Protein AF-A0A9W5YKH6-F1 (afdb_monomer)

Mean predicted aligned error: 12.97 Å

Secondary structure (DSSP, 8-state):
-PPPSSEEEEE-S-STTTT--EEEEEPPPPPPTT------S--PPPHHHHHHHTTTT----S---B-----TT-EEEEEE--SB-TT--HHHHHHHEEEEEEEEE-S--BSS-----THHHHTT--EEEE-PPPPHHHHHHHT--

Organism: NCBI:txid319629

pLDDT: mean 75.76, std 13.3, range [38.41, 93.38]

InterPro domains:
  IPR011032 GroES-like superfamily [SSF50129] (16-66)

Solvent-accessible surface area (backbone atoms only — not comparable to full-atom values): 9116 Å² total; per-residue (Å²): 131,82,87,71,85,53,47,74,33,26,24,32,85,41,44,95,44,44,86,56,51,41,80,46,73,45,73,68,78,85,84,55,101,84,64,79,92,74,87,80,88,76,83,72,80,50,75,65,52,55,39,52,42,58,37,74,76,45,95,62,81,61,79,59,55,74,33,78,76,90,50,72,49,69,31,64,66,47,64,37,65,58,62,59,40,82,88,60,61,60,62,66,60,52,48,27,26,19,75,60,8,36,39,33,36,63,52,78,39,55,81,96,54,81,90,81,59,79,71,65,35,68,82,33,55,44,45,80,50,68,62,75,83,78,50,75,66,57,53,53,58,71,72,66,120

Foldseek 3Di:
DPDDQKDWAWFAPALVRLLDIDIDIDGDDPDDPPDDDDDDPDDADAVVLVCVSNCVVHPDPRPPRRRDNQDF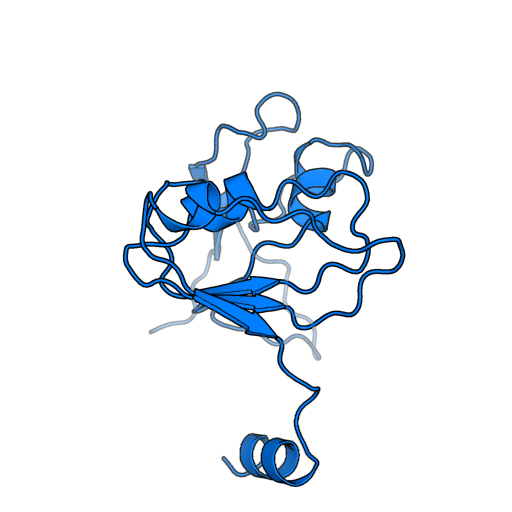QDALEHEYADQAQVPDPVLSVLRSHHQQREYEYAYDHDDPDHDDDPVSCPPRVYYYYYDYDDDPVVVVVVVPD

Radius of gyration: 17.83 Å; Cα contacts (8 Å, |Δi|>4): 200; chains: 1; bounding box: 42×36×48 Å

Nearest PDB structures (foldseek):
  1piw-assembly1_A  TM=4.455E-01  e=7.282E-05  Saccharomyces cerevisiae
  4j6f-assembly1_B  TM=7.550E-01  e=2.892E-03  Sinorhizobium meliloti 1021
  5yat-assembly1_B  TM=7.607E-01  e=3.995E-03  Komagataella phaffii GS115
  5k1s-assembly1_B  TM=8.081E-01  e=1.053E-02  Myxococcus xanthus DK 1622
  5env-assembly1_A  TM=7.270E-01  e=5.173E-03  Saccharomyces cerevisiae S288C

Sequence (145 aa):
MPYPETFTGFQAPNADEWTKFAMRSWNPRPPEDLDVDVKLECCSVCSSDMHTINGEVGDLPIHLPYGFIATEMTFDLIINTVNSSDGFELNKYLSLLDVHGRWNLVGLPGGSGMTLANQNFVRNVCYMGTTRLGSHKEMLEMFST

Structure (mmCIF, N/CA/C/O backbone):
data_AF-A0A9W5YKH6-F1
#
_entry.id   AF-A0A9W5YKH6-F1
#
loop_
_atom_site.group_PDB
_atom_site.id
_atom_site.type_symbol
_atom_site.label_atom_id
_atom_site.label_alt_id
_atom_site.label_comp_id
_atom_site.label_asym_id
_atom_site.label_entity_id
_atom_site.label_seq_id
_atom_site.pdbx_PDB_ins_code
_atom_site.Cartn_x
_atom_site.Cartn_y
_atom_site.Cartn_z
_atom_site.occupancy
_atom_site.B_iso_or_equiv
_atom_site.auth_seq_id
_atom_site.auth_comp_id
_atom_site.auth_asym_id
_atom_site.auth_atom_id
_atom_site.pdbx_PDB_model_num
ATOM 1 N N . MET A 1 1 ? -12.395 -4.758 22.232 1.00 57.53 1 MET A N 1
ATOM 2 C CA . MET A 1 1 ? -11.259 -4.070 22.884 1.00 57.53 1 MET A CA 1
ATOM 3 C C . MET A 1 1 ? -11.755 -2.723 23.374 1.00 57.53 1 MET A C 1
ATOM 5 O O . MET A 1 1 ? -12.587 -2.156 22.674 1.00 57.53 1 MET A O 1
ATOM 9 N N . PRO A 1 2 ? -11.321 -2.243 24.549 1.00 77.06 2 PRO A N 1
ATOM 10 C CA . PRO A 1 2 ? -11.597 -0.870 24.961 1.00 77.06 2 PRO A CA 1
ATOM 11 C C . PRO A 1 2 ? -10.979 0.108 23.952 1.00 77.06 2 PRO A C 1
ATOM 13 O O . PRO A 1 2 ? -9.964 -0.211 23.328 1.00 77.06 2 PRO A O 1
ATOM 16 N N . TYR A 1 3 ? -11.626 1.256 23.761 1.00 80.31 3 TYR A N 1
ATOM 17 C CA . TYR A 1 3 ? -11.131 2.311 22.881 1.00 80.31 3 TYR A CA 1
ATOM 18 C C . TYR A 1 3 ? -9.768 2.816 23.396 1.00 80.31 3 TYR A C 1
ATOM 20 O O . TYR A 1 3 ? -9.638 3.034 24.604 1.00 80.31 3 TYR A O 1
ATOM 28 N N . PRO A 1 4 ? -8.742 2.942 22.538 1.00 84.00 4 PRO A N 1
ATOM 29 C CA . PRO A 1 4 ? -7.399 3.282 22.987 1.00 84.00 4 PRO A CA 1
ATOM 30 C C . PRO A 1 4 ? -7.257 4.785 23.272 1.00 84.00 4 PRO A C 1
ATOM 32 O O . PRO A 1 4 ? -7.755 5.615 22.521 1.00 84.00 4 PRO A O 1
ATOM 35 N N . GLU A 1 5 ? -6.523 5.148 24.328 1.00 85.75 5 GLU A N 1
ATOM 36 C CA . GLU A 1 5 ? -6.225 6.559 24.646 1.00 85.75 5 GLU A CA 1
ATOM 37 C C . GLU A 1 5 ? -5.211 7.188 23.674 1.00 85.75 5 GLU A C 1
ATOM 39 O O . GLU A 1 5 ? -5.180 8.402 23.493 1.00 85.75 5 GLU A O 1
ATOM 44 N N . THR A 1 6 ? -4.376 6.357 23.045 1.00 88.94 6 THR A N 1
ATOM 45 C CA . THR A 1 6 ? -3.360 6.772 22.071 1.00 88.94 6 THR A CA 1
ATOM 46 C C . THR A 1 6 ? -3.476 5.948 20.804 1.00 88.94 6 THR A C 1
ATOM 48 O O . THR A 1 6 ? -3.795 4.759 20.845 1.00 88.94 6 THR A O 1
ATOM 51 N N . PHE A 1 7 ? -3.201 6.576 19.666 1.00 88.00 7 PHE A N 1
ATOM 52 C CA . PHE A 1 7 ? -3.126 5.881 18.388 1.00 88.00 7 PHE A CA 1
ATOM 53 C C . PHE A 1 7 ? -1.680 5.511 18.093 1.00 88.00 7 PHE A C 1
ATOM 55 O O . PHE A 1 7 ? -0.750 6.178 18.548 1.00 88.00 7 PHE A O 1
ATOM 62 N N . THR A 1 8 ? -1.497 4.427 17.343 1.00 86.81 8 THR A N 1
ATOM 63 C CA . THR A 1 8 ? -0.185 3.900 16.966 1.00 86.81 8 THR A CA 1
ATOM 64 C C . THR A 1 8 ? -0.097 3.713 15.466 1.00 86.81 8 THR A C 1
ATOM 66 O O . THR A 1 8 ? -1.073 3.324 14.828 1.00 86.81 8 THR A O 1
ATOM 69 N N . GLY A 1 9 ? 1.085 3.931 14.908 1.00 82.38 9 GLY A N 1
ATOM 70 C CA . GLY A 1 9 ? 1.297 3.921 13.468 1.00 82.38 9 GLY A CA 1
ATOM 71 C C . GLY A 1 9 ? 2.761 4.141 13.135 1.00 82.38 9 GLY A C 1
ATOM 72 O O . GLY A 1 9 ? 3.546 4.585 13.977 1.00 82.38 9 GLY A O 1
ATOM 73 N N . PHE A 1 10 ? 3.145 3.786 11.916 1.00 80.62 10 PHE A N 1
ATOM 74 C CA . PHE A 1 10 ? 4.510 3.983 11.460 1.00 80.62 10 PHE A CA 1
ATOM 75 C C . PHE A 1 10 ? 4.696 5.411 10.953 1.00 80.62 10 PHE A C 1
ATOM 77 O O . PHE A 1 10 ? 3.892 5.928 10.177 1.00 80.62 10 PHE A O 1
ATOM 84 N N . GLN A 1 11 ? 5.758 6.052 11.428 1.00 79.25 11 GLN A N 1
ATOM 85 C CA . GLN A 1 11 ? 6.062 7.451 11.158 1.00 79.25 11 GLN A CA 1
ATOM 86 C C . GLN A 1 11 ? 7.543 7.601 10.820 1.00 79.25 11 GLN A C 1
ATOM 88 O O . GLN A 1 11 ? 8.395 6.958 11.444 1.00 79.25 11 GLN A O 1
ATOM 93 N N . ALA A 1 12 ? 7.848 8.477 9.864 1.00 77.81 12 ALA A N 1
ATOM 94 C CA . ALA A 1 12 ? 9.207 8.953 9.658 1.00 77.81 12 ALA A CA 1
ATOM 95 C C . ALA A 1 12 ? 9.541 10.058 10.679 1.00 77.81 12 ALA A C 1
ATOM 97 O O . ALA A 1 12 ? 8.669 10.846 11.046 1.00 77.81 12 ALA A O 1
ATOM 98 N N . PRO A 1 13 ? 10.790 10.135 11.171 1.00 76.38 13 PRO A N 1
ATOM 99 C CA . PRO A 1 13 ? 11.222 11.180 12.096 1.00 76.38 13 PRO A CA 1
ATOM 100 C C . PRO A 1 13 ? 11.173 12.572 11.474 1.00 76.38 13 PRO A C 1
ATOM 102 O O . PRO A 1 13 ? 10.790 13.521 12.155 1.00 76.38 13 PRO A O 1
ATOM 105 N N . ASN A 1 14 ? 11.613 12.685 10.224 1.00 78.19 14 ASN A N 1
ATOM 106 C CA . ASN A 1 14 ? 11.648 13.915 9.457 1.00 78.19 14 ASN A CA 1
ATOM 107 C C . ASN A 1 14 ? 11.745 13.614 7.951 1.00 78.19 14 ASN A C 1
ATOM 109 O O . ASN A 1 14 ? 11.906 12.453 7.571 1.00 78.19 14 ASN A O 1
ATOM 113 N N . ALA A 1 15 ? 11.642 14.656 7.121 1.00 77.50 15 ALA A N 1
ATOM 114 C CA . ALA A 1 15 ? 11.744 14.535 5.670 1.00 77.50 15 ALA A CA 1
ATOM 115 C C . ALA A 1 15 ? 13.146 14.092 5.216 1.00 77.50 15 ALA A C 1
ATOM 117 O O . ALA A 1 15 ? 13.257 13.291 4.299 1.00 77.50 15 ALA A O 1
ATOM 118 N N . ASP A 1 16 ? 14.217 14.517 5.893 1.00 79.38 16 ASP A N 1
ATOM 119 C CA . ASP A 1 16 ? 15.594 14.127 5.539 1.00 79.38 16 ASP A CA 1
ATOM 120 C C . ASP A 1 16 ? 15.865 12.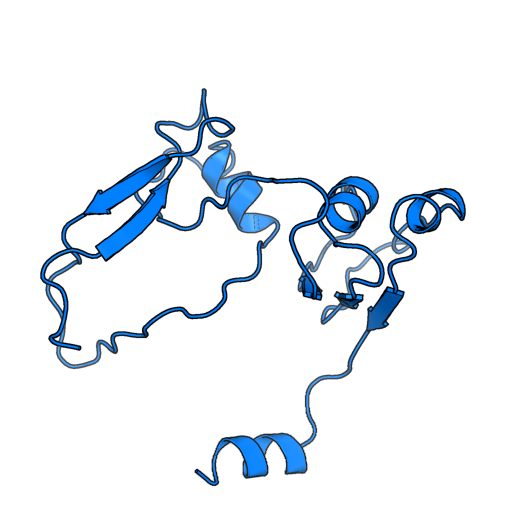628 5.766 1.00 79.38 16 ASP A C 1
ATOM 122 O O . ASP A 1 16 ? 16.662 11.995 5.071 1.00 79.38 16 ASP A O 1
ATOM 126 N N . GLU A 1 17 ? 15.182 12.037 6.742 1.00 82.75 17 GLU A N 1
ATOM 127 C CA . GLU A 1 17 ? 15.272 10.631 7.119 1.00 82.75 17 GLU A CA 1
ATOM 128 C C . GLU A 1 17 ? 13.959 9.884 6.834 1.00 82.75 17 GLU A C 1
ATOM 130 O O . GLU A 1 17 ? 13.581 8.969 7.571 1.00 82.75 17 GLU A O 1
ATOM 135 N N . TRP A 1 18 ? 13.272 10.240 5.742 1.00 71.81 18 TRP A N 1
ATOM 136 C CA . TRP A 1 18 ? 11.961 9.691 5.371 1.00 71.81 18 TRP A CA 1
ATOM 137 C C . TRP A 1 18 ? 11.935 8.166 5.190 1.00 71.81 18 TRP A C 1
ATOM 139 O O . TRP A 1 18 ? 10.885 7.541 5.288 1.00 71.81 18 TRP A O 1
ATOM 149 N N . THR A 1 19 ? 13.093 7.541 4.972 1.00 76.25 19 THR A N 1
ATOM 150 C CA . THR A 1 19 ? 13.242 6.080 4.866 1.00 76.25 19 THR A CA 1
ATOM 151 C C . THR A 1 19 ? 13.356 5.370 6.221 1.00 76.25 19 THR A C 1
ATOM 153 O O . THR A 1 19 ? 13.240 4.144 6.284 1.00 76.25 19 THR A O 1
ATOM 156 N N . LYS A 1 20 ? 13.577 6.102 7.324 1.00 79.38 20 LYS A N 1
ATOM 157 C CA . LYS A 1 20 ? 13.783 5.547 8.672 1.00 79.38 20 LYS A CA 1
ATOM 158 C C . LYS A 1 20 ? 12.488 5.528 9.483 1.00 79.38 20 LYS A C 1
ATOM 160 O O . LYS A 1 20 ? 12.327 6.265 10.452 1.00 79.38 20 LYS A O 1
ATOM 165 N N . PHE A 1 21 ? 11.563 4.656 9.111 1.00 75.50 21 PHE A N 1
ATOM 166 C CA . PHE A 1 21 ? 10.292 4.516 9.817 1.00 75.50 21 PHE A CA 1
ATOM 167 C C . PHE A 1 21 ? 10.427 3.822 11.170 1.00 75.50 21 PHE A C 1
ATOM 169 O O . PHE A 1 21 ? 11.148 2.835 11.321 1.00 75.50 21 PHE A O 1
ATOM 176 N N . ALA A 1 22 ? 9.649 4.293 12.139 1.00 78.62 22 ALA A N 1
ATOM 177 C CA . ALA A 1 22 ? 9.462 3.617 13.412 1.00 78.62 22 ALA A CA 1
ATOM 178 C C . ALA A 1 22 ? 7.990 3.663 13.821 1.00 78.62 22 ALA A C 1
ATOM 180 O O . ALA A 1 22 ? 7.282 4.628 13.530 1.00 78.62 22 ALA A O 1
ATOM 181 N N . MET A 1 23 ? 7.536 2.624 14.521 1.00 82.62 23 MET A N 1
ATOM 182 C CA . MET A 1 23 ? 6.231 2.652 15.174 1.00 82.62 23 MET A CA 1
ATOM 183 C C . MET A 1 23 ? 6.262 3.696 16.292 1.00 82.62 23 MET A C 1
ATOM 185 O O . MET A 1 23 ? 7.153 3.678 17.143 1.00 82.62 23 MET A O 1
ATOM 189 N N . ARG A 1 24 ? 5.303 4.619 16.272 1.00 82.06 24 ARG A N 1
ATOM 190 C CA . ARG A 1 24 ? 5.165 5.692 17.257 1.00 82.06 24 ARG A CA 1
ATOM 191 C C . ARG A 1 24 ? 3.727 5.785 17.732 1.00 82.06 24 ARG A C 1
ATOM 193 O O . ARG A 1 24 ? 2.806 5.396 17.013 1.00 82.06 24 ARG A O 1
ATOM 200 N N . SER A 1 25 ? 3.567 6.327 18.932 1.00 87.44 25 SER A N 1
ATOM 201 C CA . SER A 1 25 ? 2.267 6.609 19.529 1.00 87.44 25 SER A CA 1
ATOM 202 C C . SER A 1 25 ? 2.036 8.112 19.599 1.00 87.44 25 SER A C 1
ATOM 204 O O . SER A 1 25 ? 2.970 8.866 19.876 1.00 87.44 25 SER A O 1
ATOM 206 N N . TRP A 1 26 ? 0.801 8.549 19.378 1.00 86.38 26 TRP A N 1
ATOM 207 C CA . TRP A 1 26 ? 0.397 9.944 19.543 1.00 86.38 26 TRP A CA 1
ATOM 208 C C . TRP A 1 26 ? -1.006 10.038 20.138 1.00 86.38 26 TRP A C 1
ATOM 210 O O . TRP A 1 26 ? -1.784 9.081 20.107 1.00 86.38 26 TRP A O 1
ATOM 220 N N . ASN A 1 27 ? -1.323 11.216 20.671 1.00 88.06 27 ASN A N 1
ATOM 221 C CA . ASN A 1 27 ? -2.672 11.526 21.122 1.00 88.06 27 ASN A CA 1
ATOM 222 C C . ASN A 1 27 ? -3.506 11.951 19.909 1.00 88.06 27 ASN A C 1
ATOM 224 O O . ASN A 1 27 ? -3.094 12.887 19.211 1.00 88.06 27 ASN A O 1
ATOM 228 N N . PRO A 1 28 ? -4.646 11.294 19.636 1.00 84.38 28 PRO A N 1
ATOM 229 C CA . PRO A 1 28 ? -5.541 11.744 18.583 1.00 84.38 28 PRO A CA 1
ATOM 230 C C . PRO A 1 28 ? -6.060 13.154 18.886 1.00 84.38 28 PRO A C 1
ATOM 232 O O . PRO A 1 28 ? -6.062 13.619 20.031 1.00 84.38 28 PRO A O 1
ATOM 235 N N . ARG A 1 29 ? -6.500 13.850 17.836 1.00 83.12 29 ARG A N 1
ATOM 236 C CA . ARG A 1 29 ? -7.219 15.118 17.988 1.00 83.12 29 ARG A CA 1
ATOM 237 C C . ARG A 1 29 ? -8.481 14.879 18.839 1.00 83.12 29 ARG A C 1
ATOM 239 O O . ARG A 1 29 ? -9.062 13.801 18.727 1.00 83.12 29 ARG A O 1
ATOM 246 N N . PRO A 1 30 ? -8.933 15.855 19.649 1.00 84.50 30 PRO A N 1
ATOM 247 C CA . PRO A 1 30 ? -10.245 15.769 20.283 1.00 84.50 30 PRO A CA 1
ATOM 248 C C . PRO A 1 30 ? -11.346 15.479 19.244 1.00 84.50 30 PRO A C 1
ATOM 250 O O . PRO A 1 30 ? -11.367 16.167 18.218 1.00 84.50 30 PRO A O 1
ATOM 253 N N . PRO A 1 31 ? -12.224 14.488 19.481 1.00 83.56 31 PRO A N 1
ATOM 254 C CA . PRO A 1 31 ? -13.299 14.155 18.555 1.00 83.56 31 PRO A CA 1
ATOM 255 C C . PRO A 1 31 ? -14.350 15.270 18.526 1.00 83.56 31 PRO A C 1
ATOM 257 O O . PRO A 1 31 ? -14.733 15.804 19.568 1.00 83.56 31 PRO A O 1
ATOM 260 N N . GLU A 1 32 ? -14.813 15.614 17.330 1.00 85.69 32 GLU A N 1
ATOM 261 C CA . GLU A 1 32 ? -15.954 16.501 17.090 1.00 85.69 32 GLU A CA 1
ATOM 262 C C . GLU A 1 32 ? -17.236 15.697 16.821 1.00 85.69 32 GLU A C 1
ATOM 264 O O . GLU A 1 32 ? -17.195 14.495 16.568 1.00 85.69 32 GLU A O 1
ATOM 269 N N . ASP A 1 33 ? -18.396 16.361 16.848 1.00 85.00 33 ASP A N 1
ATOM 270 C CA . ASP A 1 33 ? -19.720 15.713 16.784 1.00 85.00 33 ASP A CA 1
ATOM 271 C C . ASP A 1 33 ? -19.969 14.865 15.518 1.00 85.00 33 ASP A C 1
ATOM 273 O O . ASP A 1 33 ? -20.886 14.044 15.492 1.00 85.00 33 ASP A O 1
ATOM 277 N N . LEU A 1 34 ? -19.182 15.073 14.458 1.00 87.62 34 LEU A N 1
ATOM 278 C CA . LEU A 1 34 ? -19.280 14.359 13.180 1.00 87.62 34 LEU A CA 1
ATOM 279 C C . LEU A 1 34 ? -18.086 13.433 12.908 1.00 87.62 34 LEU A C 1
ATOM 281 O O . LEU A 1 34 ? -18.021 12.835 11.832 1.00 87.62 34 LEU A O 1
ATOM 285 N N . ASP A 1 35 ? -17.144 13.321 13.845 1.00 80.50 35 ASP A N 1
ATOM 286 C CA . ASP A 1 35 ? -15.969 12.477 13.667 1.00 80.50 35 ASP A CA 1
ATOM 287 C C . ASP A 1 35 ? -16.338 10.995 13.828 1.00 80.50 35 ASP A C 1
ATOM 289 O O . ASP A 1 35 ? -17.163 10.603 14.656 1.00 80.50 35 ASP A O 1
ATOM 293 N N . VAL A 1 36 ? -15.701 10.150 13.016 1.00 78.56 36 VAL A N 1
ATOM 294 C CA . VAL A 1 36 ? -15.828 8.693 13.092 1.00 78.56 36 VAL A CA 1
ATOM 295 C C . VAL A 1 36 ? -14.439 8.104 13.237 1.00 78.56 36 VAL A C 1
ATOM 297 O O . VAL A 1 36 ? -13.585 8.293 12.371 1.00 78.56 36 VAL A O 1
ATOM 300 N N . ASP A 1 37 ? -14.234 7.333 14.299 1.00 81.00 37 ASP A N 1
ATOM 301 C CA . ASP A 1 37 ? -13.003 6.576 14.468 1.00 81.00 37 ASP A CA 1
ATOM 302 C C . ASP A 1 37 ? -13.080 5.240 13.743 1.00 81.00 37 ASP A C 1
ATOM 304 O O . ASP A 1 37 ? -13.925 4.385 14.022 1.00 81.00 37 ASP A O 1
ATOM 308 N N . VAL A 1 38 ? -12.144 5.047 12.820 1.00 79.19 38 VAL A N 1
ATOM 309 C CA . VAL A 1 38 ? -12.020 3.822 12.039 1.00 79.19 38 VAL A CA 1
ATOM 310 C C . VAL A 1 38 ? -10.786 3.070 12.502 1.00 79.19 38 VAL A C 1
ATOM 312 O O . VAL A 1 38 ? -9.657 3.553 12.404 1.00 79.19 38 VAL A O 1
ATOM 315 N N . LYS A 1 39 ? -10.988 1.838 12.967 1.00 79.44 39 LYS A N 1
ATOM 316 C CA . LYS A 1 39 ? -9.878 0.920 13.196 1.00 79.44 39 LYS A CA 1
ATOM 317 C C . LYS A 1 39 ? -9.354 0.447 11.840 1.00 79.44 39 LYS A C 1
ATOM 319 O O . LYS A 1 39 ? -10.003 -0.351 11.170 1.00 79.44 39 LYS A O 1
ATOM 324 N N . LEU A 1 40 ? -8.180 0.935 11.452 1.00 73.00 40 LEU A N 1
ATOM 325 C CA . LEU A 1 40 ? -7.518 0.517 10.220 1.00 73.00 40 LEU A CA 1
ATOM 326 C C . LEU A 1 40 ? -7.078 -0.952 10.324 1.00 73.00 40 LEU A C 1
ATOM 328 O O . LEU A 1 40 ? -6.312 -1.313 11.216 1.00 73.00 40 LEU A O 1
ATOM 332 N N . GLU A 1 41 ? -7.552 -1.790 9.403 1.00 69.00 41 GLU A N 1
ATOM 333 C CA . GLU A 1 41 ? -7.064 -3.170 9.222 1.00 69.00 41 GLU A CA 1
ATOM 334 C C . GLU A 1 41 ? -6.073 -3.270 8.059 1.00 69.00 41 GLU A C 1
ATOM 336 O O . GLU A 1 41 ? -5.134 -4.061 8.096 1.00 69.00 41 GLU A O 1
ATOM 341 N N . CYS A 1 42 ? -6.248 -2.418 7.049 1.00 61.41 42 CYS A N 1
ATOM 342 C CA . CYS A 1 42 ? -5.370 -2.297 5.895 1.00 61.41 42 CYS A CA 1
ATOM 343 C C . CYS A 1 42 ? -5.353 -0.847 5.392 1.00 61.41 42 CYS A C 1
ATOM 345 O O . CYS A 1 42 ? -6.375 -0.161 5.419 1.00 61.41 42 CYS A O 1
ATOM 347 N N . CYS A 1 43 ? -4.200 -0.389 4.906 1.00 67.75 43 CYS A N 1
ATOM 348 C CA . CYS A 1 43 ? -4.042 0.906 4.251 1.00 67.75 43 CYS A CA 1
ATOM 349 C C . CYS A 1 43 ? -3.105 0.724 3.053 1.00 67.75 43 CYS A C 1
ATOM 351 O O . CYS A 1 43 ? -2.032 0.135 3.181 1.00 67.75 43 CYS A O 1
ATOM 353 N N . SER A 1 44 ? -3.545 1.158 1.875 1.00 57.38 44 SER A N 1
ATOM 354 C CA . SER A 1 44 ? -2.753 1.110 0.645 1.00 57.38 44 SER A CA 1
ATOM 355 C C . SER A 1 44 ? -1.816 2.311 0.562 1.00 57.38 44 SER A C 1
ATOM 357 O O . SER A 1 44 ? -2.232 3.420 0.883 1.00 57.38 44 SER A O 1
ATOM 359 N N . VAL A 1 45 ? -0.603 2.105 0.050 1.00 61.22 45 VAL A N 1
ATOM 360 C CA . VAL A 1 45 ? 0.358 3.190 -0.191 1.00 61.22 45 VAL A CA 1
ATOM 361 C C . VAL A 1 45 ? 0.002 3.930 -1.477 1.00 61.22 45 VAL A C 1
ATOM 363 O O . VAL A 1 45 ? -0.031 3.340 -2.561 1.00 61.22 45 VAL A O 1
ATOM 366 N N . CYS A 1 46 ? -0.229 5.231 -1.360 1.00 64.06 46 CYS A N 1
ATOM 367 C CA . CYS A 1 46 ? -0.420 6.133 -2.482 1.00 64.06 46 CYS A CA 1
ATOM 368 C C . CYS A 1 46 ? 0.898 6.834 -2.840 1.00 64.06 46 CYS A C 1
ATOM 370 O O . CYS A 1 46 ? 1.732 7.111 -1.982 1.00 64.06 46 CYS A O 1
ATOM 372 N N . SER A 1 47 ? 1.076 7.212 -4.111 1.00 55.78 47 SER A N 1
ATOM 373 C CA . SER A 1 47 ? 2.221 8.045 -4.521 1.00 55.78 47 SER A CA 1
ATOM 374 C C . SER A 1 47 ? 2.265 9.379 -3.765 1.00 55.78 47 SER A C 1
ATOM 376 O O . SER A 1 47 ? 3.346 9.911 -3.527 1.00 55.78 47 SER A O 1
ATOM 378 N N . SER A 1 48 ? 1.108 9.909 -3.348 1.00 62.88 48 SER A N 1
ATOM 379 C CA . SER A 1 48 ? 1.044 11.111 -2.510 1.00 62.88 48 SER A CA 1
ATOM 380 C C . SER A 1 48 ? 1.775 10.936 -1.185 1.00 62.88 48 SER A C 1
ATOM 382 O O . SER A 1 48 ? 2.397 11.886 -0.729 1.00 62.88 48 SER A O 1
ATOM 384 N N . ASP A 1 49 ? 1.770 9.732 -0.609 1.00 68.81 49 ASP A N 1
ATOM 385 C CA . ASP A 1 49 ? 2.441 9.462 0.664 1.00 68.81 49 ASP A CA 1
ATOM 386 C C . ASP A 1 49 ? 3.954 9.659 0.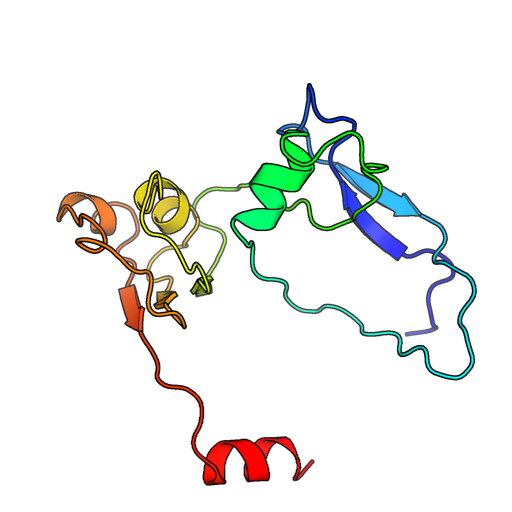516 1.00 68.81 49 ASP A C 1
ATOM 388 O O . ASP A 1 49 ? 4.597 10.213 1.404 1.00 68.81 49 ASP A O 1
ATOM 392 N N . MET A 1 50 ? 4.507 9.299 -0.651 1.00 69.25 50 MET A N 1
ATOM 393 C CA . MET A 1 50 ? 5.916 9.507 -0.988 1.00 69.25 50 MET A CA 1
ATOM 394 C C . MET A 1 50 ? 6.266 10.995 -1.115 1.00 69.25 50 MET A C 1
ATOM 396 O O . MET A 1 50 ? 7.241 11.456 -0.524 1.00 69.25 50 MET A O 1
ATOM 400 N N . HIS A 1 51 ? 5.447 11.761 -1.843 1.00 67.94 51 HIS A N 1
ATOM 401 C CA . HIS A 1 51 ? 5.651 13.206 -1.995 1.00 67.94 51 HIS A CA 1
ATOM 402 C C . HIS A 1 51 ? 5.522 13.936 -0.652 1.00 67.94 51 HIS A C 1
ATOM 404 O O . HIS A 1 51 ? 6.294 14.847 -0.356 1.00 67.94 51 HIS A O 1
ATOM 410 N N . THR A 1 52 ? 4.561 13.529 0.181 1.00 66.19 52 THR A N 1
ATOM 411 C CA . THR A 1 52 ? 4.362 14.097 1.515 1.00 66.19 52 THR A CA 1
ATOM 412 C C . THR A 1 52 ? 5.531 13.773 2.433 1.00 66.19 52 THR A C 1
ATOM 414 O O . THR A 1 52 ? 6.010 14.659 3.137 1.00 66.19 52 THR A O 1
ATOM 417 N N . ILE A 1 53 ? 6.022 12.534 2.425 1.00 70.94 53 ILE A N 1
ATOM 418 C CA . ILE A 1 53 ? 7.044 12.129 3.384 1.00 70.94 53 ILE A CA 1
ATOM 419 C C . ILE A 1 53 ? 8.454 12.593 3.026 1.00 70.94 53 ILE A C 1
ATOM 421 O O . ILE A 1 53 ? 9.239 12.869 3.928 1.00 70.94 53 ILE A O 1
ATOM 425 N N . ASN A 1 54 ? 8.757 12.749 1.736 1.00 72.12 54 ASN A N 1
ATOM 426 C CA . ASN A 1 54 ? 10.011 13.338 1.260 1.00 72.12 54 ASN A CA 1
ATOM 427 C C . ASN A 1 54 ? 10.001 14.885 1.323 1.00 72.12 54 ASN A C 1
ATOM 429 O O . ASN A 1 54 ? 10.929 15.536 0.854 1.00 72.12 54 ASN A O 1
ATOM 433 N N . GLY A 1 55 ? 8.940 15.498 1.867 1.00 68.50 55 GLY A N 1
ATOM 434 C CA . GLY A 1 55 ? 8.836 16.953 2.023 1.00 68.50 55 GLY A CA 1
ATOM 435 C C . GLY A 1 55 ? 8.606 17.730 0.719 1.00 68.50 55 GLY A C 1
ATOM 436 O O . GLY A 1 55 ? 8.687 18.957 0.711 1.00 68.50 55 GLY A O 1
ATOM 437 N N . GLU A 1 56 ? 8.275 17.058 -0.388 1.00 65.44 56 GLU A N 1
ATOM 438 C CA . GLU A 1 56 ? 8.078 17.689 -1.704 1.00 65.44 56 GLU A CA 1
ATOM 439 C C . GLU A 1 56 ? 6.811 18.563 -1.764 1.00 65.44 56 GLU A C 1
ATOM 441 O O . GLU A 1 56 ? 6.695 19.440 -2.619 1.00 65.44 56 GLU A O 1
ATOM 446 N N . VAL A 1 57 ? 5.870 18.354 -0.836 1.00 55.59 57 VAL A N 1
ATOM 447 C CA . VAL A 1 57 ? 4.601 19.105 -0.717 1.00 55.59 57 VAL A CA 1
ATOM 448 C C . VAL A 1 57 ? 4.696 20.237 0.332 1.00 55.59 57 VAL A C 1
ATOM 450 O O . VAL A 1 57 ? 3.696 20.870 0.667 1.00 55.59 57 VAL A O 1
ATOM 453 N N . GLY A 1 58 ? 5.905 20.542 0.820 1.00 52.34 58 GLY A N 1
ATOM 454 C CA . GLY A 1 58 ? 6.178 21.539 1.863 1.00 52.34 58 GLY A CA 1
ATOM 455 C C . GLY A 1 58 ? 6.266 20.936 3.270 1.00 52.34 58 GLY A C 1
ATOM 456 O O . GLY A 1 58 ? 5.914 19.774 3.474 1.00 52.34 58 GLY A O 1
ATOM 457 N N . ASP A 1 59 ? 6.736 21.734 4.238 1.00 48.72 59 ASP A N 1
ATOM 458 C CA . ASP A 1 59 ? 6.870 21.360 5.658 1.00 48.72 59 ASP A CA 1
ATOM 459 C C . ASP A 1 59 ? 5.491 21.146 6.306 1.00 48.72 59 ASP A C 1
ATOM 461 O O . ASP A 1 59 ? 4.957 21.981 7.040 1.00 48.72 59 ASP A O 1
ATOM 465 N N . LEU A 1 60 ? 4.873 20.008 6.012 1.00 49.03 60 LEU A N 1
ATOM 466 C CA . LEU A 1 60 ? 3.729 19.515 6.759 1.00 49.03 60 LEU A CA 1
ATOM 467 C C . LEU A 1 60 ? 4.246 18.908 8.068 1.00 49.03 60 LEU A C 1
ATOM 469 O O . LEU A 1 60 ? 5.263 18.212 8.055 1.00 49.03 60 LEU A O 1
ATOM 473 N N . PRO A 1 61 ? 3.571 19.122 9.213 1.00 48.34 61 PRO A N 1
ATOM 474 C CA . PRO A 1 61 ? 3.901 18.400 10.429 1.00 48.34 61 PRO A CA 1
ATOM 475 C C . PRO A 1 61 ? 3.790 16.905 10.124 1.00 48.34 61 PRO A C 1
ATOM 477 O O . PRO A 1 61 ? 2.705 16.366 9.926 1.00 48.34 61 PRO A O 1
ATOM 480 N N . ILE A 1 62 ? 4.943 16.246 10.105 1.00 46.53 62 ILE A N 1
ATOM 481 C CA . ILE A 1 62 ? 5.215 14.876 9.628 1.00 46.53 62 ILE A CA 1
ATOM 482 C C . ILE A 1 62 ? 4.640 13.813 10.590 1.00 46.53 62 ILE A C 1
ATOM 484 O O . ILE A 1 62 ? 5.067 12.667 10.648 1.00 46.53 62 ILE A O 1
ATOM 488 N N . HIS A 1 63 ? 3.629 14.213 11.359 1.00 40.91 63 HIS A N 1
ATOM 489 C CA . HIS A 1 63 ? 2.847 13.419 12.296 1.00 40.91 63 HIS A CA 1
ATOM 490 C C . HIS A 1 63 ? 1.739 12.640 11.581 1.00 40.91 63 HIS A C 1
ATOM 492 O O . HIS A 1 63 ? 0.857 12.094 12.238 1.00 40.91 63 HIS A O 1
ATOM 498 N N . LEU A 1 64 ? 1.756 12.602 10.245 1.00 40.56 64 LEU A N 1
ATOM 499 C CA . LEU A 1 64 ? 0.861 11.765 9.466 1.00 40.56 64 LEU A CA 1
ATOM 500 C C . LEU A 1 64 ? 1.335 10.305 9.603 1.00 40.56 64 LEU A C 1
ATOM 502 O O . LEU A 1 64 ? 2.418 9.964 9.127 1.00 40.56 64 LEU A O 1
ATOM 506 N N . PRO A 1 65 ? 0.562 9.432 10.268 1.00 39.97 65 PRO A N 1
ATOM 507 C CA . PRO A 1 65 ? 0.960 8.071 10.630 1.00 39.97 65 PRO A CA 1
ATOM 508 C C . PRO A 1 65 ? 0.881 7.069 9.465 1.00 39.97 65 PRO A C 1
ATOM 510 O O . PRO A 1 65 ? 0.563 5.899 9.670 1.00 39.97 65 PRO A O 1
ATOM 513 N N . TYR A 1 66 ? 1.150 7.516 8.239 1.00 43.25 66 TYR A N 1
ATOM 514 C CA . TYR A 1 66 ? 0.918 6.745 7.011 1.00 43.25 66 TYR A CA 1
ATOM 515 C C . TYR A 1 66 ? 2.218 6.285 6.350 1.00 43.25 66 TYR A C 1
ATOM 517 O O . TYR A 1 66 ? 2.355 6.260 5.133 1.00 43.25 66 TYR A O 1
ATOM 525 N N . GLY A 1 67 ? 3.201 5.932 7.169 1.00 40.06 67 GLY A N 1
ATOM 526 C CA . GLY A 1 67 ? 4.536 5.601 6.716 1.00 40.06 67 GLY A CA 1
ATOM 527 C C . GLY A 1 67 ? 4.896 4.132 6.860 1.00 40.06 67 GLY A C 1
ATOM 528 O O . GLY A 1 67 ? 5.617 3.799 7.787 1.00 40.06 67 GLY A O 1
ATOM 529 N N . PHE A 1 68 ? 4.417 3.224 6.012 1.00 38.41 68 PHE A N 1
ATOM 530 C CA . PHE A 1 68 ? 4.796 1.809 6.144 1.00 38.41 68 PHE A CA 1
ATOM 531 C C . PHE A 1 68 ? 6.272 1.566 5.782 1.00 38.41 68 PHE A C 1
ATOM 533 O O . PHE A 1 68 ? 6.775 2.065 4.776 1.00 38.41 68 PHE A O 1
ATOM 540 N N . ILE A 1 69 ? 6.956 0.742 6.587 1.00 40.62 69 ILE A N 1
ATOM 541 C CA . ILE A 1 69 ? 8.284 0.198 6.275 1.00 40.62 69 ILE A CA 1
ATOM 542 C C . ILE A 1 69 ? 8.166 -0.637 4.995 1.00 40.62 69 ILE A C 1
ATOM 544 O O . ILE A 1 69 ? 7.521 -1.687 4.989 1.00 40.62 69 ILE A O 1
ATOM 548 N N . ALA A 1 70 ? 8.815 -0.187 3.921 1.00 43.28 70 ALA A N 1
ATOM 549 C CA . ALA A 1 70 ? 8.967 -0.963 2.699 1.00 43.28 70 ALA A CA 1
ATOM 550 C C . ALA A 1 70 ? 9.813 -2.209 2.995 1.00 43.28 70 ALA A C 1
ATOM 552 O O . ALA A 1 70 ? 11.033 -2.146 3.136 1.00 43.28 70 ALA A O 1
ATOM 553 N N . THR A 1 71 ? 9.144 -3.345 3.125 1.00 56.91 71 THR A N 1
ATOM 554 C CA . THR A 1 71 ? 9.760 -4.666 3.234 1.00 56.91 71 THR A CA 1
ATOM 555 C C . THR A 1 71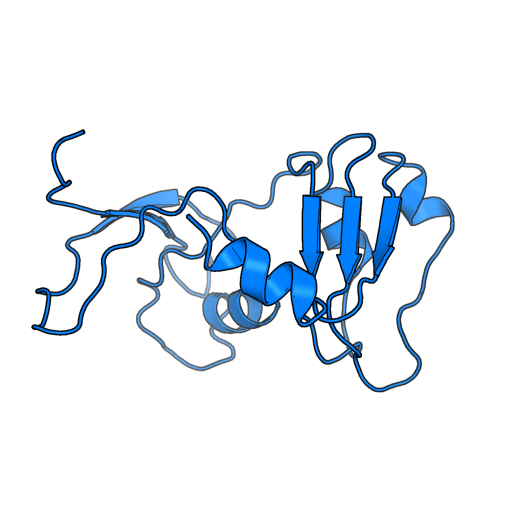 ? 9.444 -5.414 1.945 1.00 56.91 71 THR A C 1
ATOM 557 O O . THR A 1 71 ? 8.307 -5.398 1.481 1.00 56.91 71 THR A O 1
ATOM 560 N N . GLU A 1 72 ? 10.460 -5.990 1.305 1.00 72.56 72 GLU A N 1
ATOM 561 C CA . GLU A 1 72 ? 10.259 -6.800 0.100 1.00 72.56 72 GLU A CA 1
ATOM 562 C C . GLU A 1 72 ? 9.487 -8.078 0.450 1.00 72.56 72 GLU A C 1
ATOM 564 O O . GLU A 1 72 ? 9.744 -8.674 1.495 1.00 72.56 72 GLU A O 1
ATOM 569 N N . MET A 1 73 ? 8.598 -8.517 -0.447 1.00 79.75 73 MET A N 1
ATOM 570 C CA . MET A 1 73 ? 7.798 -9.743 -0.300 1.00 79.75 73 MET A CA 1
ATOM 571 C C . MET A 1 73 ? 6.949 -9.800 0.979 1.00 79.75 73 MET A C 1
ATOM 573 O O . MET A 1 73 ? 7.032 -10.753 1.747 1.00 79.75 73 MET A O 1
ATOM 577 N N . THR A 1 74 ? 6.136 -8.773 1.226 1.00 75.38 74 THR A N 1
ATOM 578 C CA . THR A 1 74 ? 5.291 -8.706 2.433 1.00 75.38 74 THR A CA 1
ATOM 579 C C . THR A 1 74 ? 3.810 -8.527 2.176 1.00 75.38 74 THR A C 1
ATOM 581 O O . THR A 1 74 ? 3.015 -8.777 3.078 1.00 75.38 74 THR A O 1
ATOM 584 N N . PHE A 1 75 ? 3.415 -8.121 0.970 1.00 81.88 75 PHE A N 1
ATOM 585 C CA . PHE A 1 75 ? 2.012 -7.879 0.655 1.00 81.88 75 PHE A CA 1
ATOM 586 C C . PHE A 1 75 ? 1.442 -8.962 -0.261 1.00 81.88 75 PHE A C 1
ATOM 588 O O . PHE A 1 75 ? 1.982 -9.238 -1.330 1.00 81.88 75 PHE A O 1
ATOM 595 N N . ASP A 1 76 ? 0.281 -9.507 0.096 1.00 87.19 76 ASP A N 1
ATOM 596 C CA . ASP A 1 76 ? -0.491 -10.385 -0.793 1.00 87.19 76 ASP A CA 1
ATOM 597 C C . ASP A 1 76 ? -1.242 -9.601 -1.881 1.00 87.19 76 ASP A C 1
ATOM 599 O O . ASP A 1 76 ? -1.548 -10.128 -2.952 1.00 87.19 76 ASP A O 1
ATOM 603 N N . LEU A 1 77 ? -1.573 -8.333 -1.611 1.00 87.75 77 LEU A N 1
ATOM 604 C CA . LEU A 1 77 ? -2.368 -7.478 -2.488 1.00 87.75 77 LEU A CA 1
ATOM 605 C C . LEU A 1 77 ? -1.906 -6.021 -2.400 1.00 87.75 77 LEU A C 1
ATOM 607 O O . LEU A 1 77 ? -1.865 -5.434 -1.323 1.00 87.75 77 LEU A O 1
ATOM 611 N N . ILE A 1 78 ? -1.649 -5.413 -3.555 1.00 87.06 78 ILE A N 1
ATOM 612 C CA . ILE A 1 78 ? -1.463 -3.971 -3.714 1.00 87.06 78 ILE A CA 1
ATOM 613 C C . ILE A 1 78 ? -2.594 -3.442 -4.589 1.00 87.06 78 ILE A C 1
ATOM 615 O O . ILE A 1 78 ? -2.773 -3.881 -5.726 1.00 87.06 78 ILE A O 1
ATOM 619 N N . ILE A 1 79 ? -3.338 -2.473 -4.060 1.00 86.75 79 ILE A N 1
ATOM 620 C CA . ILE A 1 79 ? -4.335 -1.701 -4.802 1.00 86.75 79 ILE A CA 1
ATOM 621 C C . ILE A 1 79 ? -3.701 -0.356 -5.146 1.00 86.75 79 ILE A C 1
ATOM 623 O O . ILE A 1 79 ? -3.363 0.420 -4.257 1.00 86.75 79 ILE A O 1
ATOM 627 N N . ASN A 1 80 ? -3.511 -0.099 -6.435 1.00 81.31 80 ASN A N 1
ATOM 628 C CA . ASN A 1 80 ? -2.913 1.124 -6.945 1.00 81.31 80 ASN A CA 1
ATOM 629 C C . ASN A 1 80 ? -3.998 2.022 -7.551 1.00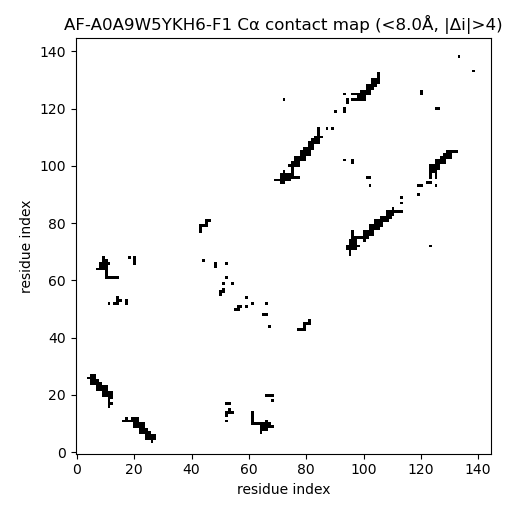 81.31 80 ASN A C 1
ATOM 631 O O . ASN A 1 80 ? -4.760 1.587 -8.410 1.00 81.31 80 ASN A O 1
ATOM 635 N N . THR A 1 81 ? -4.051 3.282 -7.125 1.00 81.19 81 THR A N 1
ATOM 636 C CA . THR A 1 81 ? -5.025 4.287 -7.588 1.00 81.19 81 THR A CA 1
ATOM 637 C C . THR A 1 81 ? -4.363 5.471 -8.299 1.00 81.19 81 THR A C 1
ATOM 639 O O . THR A 1 81 ? -4.953 6.545 -8.406 1.00 81.19 81 THR A O 1
ATOM 642 N N . VAL A 1 82 ? -3.117 5.315 -8.749 1.00 72.88 82 VAL A N 1
ATOM 643 C CA . VAL A 1 82 ? -2.329 6.389 -9.358 1.00 72.88 82 VAL A CA 1
ATOM 644 C C . VAL A 1 82 ? -2.985 6.891 -10.648 1.00 72.88 82 VAL A C 1
ATOM 646 O O . VAL A 1 82 ? -3.479 6.125 -11.476 1.00 72.88 82 VAL A O 1
ATOM 649 N N . ASN A 1 83 ? -2.953 8.212 -10.817 1.00 67.44 83 ASN A N 1
ATOM 650 C CA . ASN A 1 83 ? -3.535 8.953 -11.934 1.00 67.44 83 ASN A CA 1
ATOM 651 C C . ASN A 1 83 ? -2.493 9.481 -12.946 1.00 67.44 83 ASN A C 1
ATOM 653 O O . ASN A 1 83 ? -2.883 10.085 -13.944 1.00 67.44 83 ASN A O 1
ATOM 657 N N . SER A 1 84 ? -1.195 9.239 -12.724 1.00 69.25 84 SER A N 1
ATOM 658 C CA . SER A 1 84 ? -0.103 9.603 -13.638 1.00 69.25 84 SER A CA 1
ATOM 659 C C . SER A 1 84 ? 0.920 8.476 -13.777 1.00 69.25 84 SER A C 1
ATOM 661 O O . SER A 1 84 ? 1.359 7.902 -12.786 1.00 69.25 84 SER A O 1
ATOM 663 N N . SER A 1 85 ? 1.325 8.161 -15.007 1.00 69.00 85 SER A N 1
ATOM 664 C CA . SER A 1 85 ? 2.397 7.193 -15.269 1.00 69.00 85 SER A CA 1
ATOM 665 C C . SER A 1 85 ? 3.799 7.815 -15.274 1.00 69.00 85 SER A C 1
ATOM 667 O O . SER A 1 85 ? 4.785 7.079 -15.341 1.00 69.00 85 SER A O 1
ATOM 669 N N . ASP A 1 86 ? 3.910 9.145 -15.212 1.00 73.62 86 ASP A N 1
ATOM 670 C CA . ASP A 1 86 ? 5.195 9.841 -15.304 1.00 73.62 86 ASP A CA 1
ATOM 671 C C . ASP A 1 86 ? 6.041 9.590 -14.050 1.00 73.62 86 ASP A C 1
ATOM 673 O O . ASP A 1 86 ? 5.651 9.926 -12.935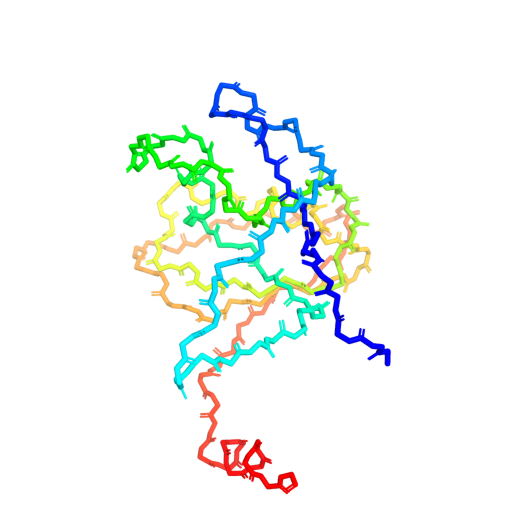 1.00 73.62 86 ASP A O 1
ATOM 677 N N . GLY A 1 87 ? 7.207 8.965 -14.235 1.00 70.44 87 GLY A N 1
ATOM 678 C CA . GLY A 1 87 ? 8.115 8.615 -13.136 1.00 70.44 87 GLY A CA 1
ATOM 679 C C . GLY A 1 87 ? 7.657 7.431 -12.276 1.00 70.44 87 GLY A C 1
ATOM 680 O O . GLY A 1 87 ? 8.282 7.145 -11.256 1.00 70.44 87 GLY A O 1
ATOM 681 N N . PHE A 1 88 ? 6.597 6.714 -12.666 1.00 78.06 88 PHE A N 1
ATOM 682 C CA . PHE A 1 88 ? 6.078 5.610 -11.865 1.00 78.06 88 PHE A CA 1
ATOM 683 C C . PHE A 1 88 ? 6.967 4.355 -11.953 1.00 78.06 88 PHE A C 1
ATOM 685 O O . PHE A 1 88 ? 6.993 3.638 -12.957 1.00 78.06 88 PHE A O 1
ATOM 692 N N . GLU A 1 89 ? 7.670 4.041 -10.864 1.00 79.56 89 GLU A N 1
ATOM 693 C CA . GLU A 1 89 ? 8.561 2.880 -10.776 1.00 79.56 89 GLU A CA 1
ATOM 694 C C . GLU A 1 89 ? 7.831 1.588 -10.376 1.00 79.56 89 GLU A C 1
ATOM 696 O O . GLU A 1 89 ? 7.972 1.079 -9.263 1.00 79.56 89 GLU A O 1
ATOM 701 N N . LEU A 1 90 ? 7.079 1.010 -11.315 1.00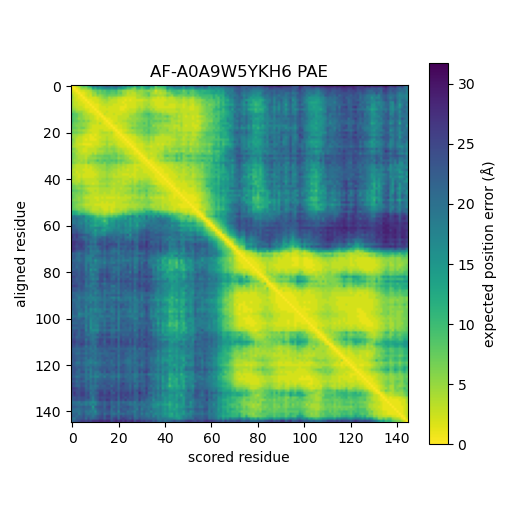 83.19 90 LEU A N 1
ATOM 702 C CA . LEU A 1 90 ? 6.289 -0.209 -11.100 1.00 83.19 90 LEU A CA 1
ATOM 703 C C . LEU A 1 90 ? 7.078 -1.368 -10.466 1.00 83.19 90 LEU A C 1
ATOM 705 O O . LEU A 1 90 ? 6.555 -2.068 -9.604 1.00 83.19 90 LEU A O 1
ATOM 709 N N . ASN A 1 91 ? 8.347 -1.547 -10.831 1.00 85.31 91 ASN A N 1
ATOM 710 C CA . ASN A 1 91 ? 9.160 -2.666 -10.343 1.00 85.31 91 ASN A CA 1
ATOM 711 C C . ASN A 1 91 ? 9.395 -2.633 -8.838 1.00 85.31 91 ASN A C 1
ATOM 713 O O . ASN A 1 91 ? 9.400 -3.689 -8.208 1.00 85.31 91 ASN A O 1
ATOM 717 N N . LYS A 1 92 ? 9.547 -1.433 -8.263 1.00 83.81 92 LYS A N 1
ATOM 718 C CA . LYS A 1 92 ? 9.676 -1.268 -6.813 1.00 83.81 92 LYS A CA 1
ATOM 719 C C . LYS A 1 92 ? 8.404 -1.736 -6.112 1.00 83.81 92 LYS A C 1
ATOM 721 O O . LYS A 1 92 ? 8.486 -2.476 -5.139 1.00 83.81 92 LYS A O 1
ATOM 726 N N . TYR A 1 93 ? 7.234 -1.400 -6.653 1.00 85.31 93 TYR A N 1
ATOM 727 C CA . TYR A 1 93 ? 5.954 -1.849 -6.101 1.00 85.31 93 TYR A CA 1
ATOM 728 C C . TYR A 1 93 ? 5.748 -3.354 -6.261 1.00 85.31 93 TYR A C 1
ATOM 730 O O . TYR A 1 93 ? 5.324 -4.012 -5.317 1.00 85.31 93 TYR A O 1
ATOM 738 N N . LEU A 1 94 ? 6.091 -3.921 -7.420 1.00 88.44 94 LEU A N 1
ATOM 739 C CA . LEU A 1 94 ? 5.986 -5.365 -7.624 1.00 88.44 94 LEU A CA 1
ATOM 740 C C . LEU A 1 94 ? 6.904 -6.139 -6.673 1.00 88.44 94 LEU A C 1
ATOM 742 O O . LEU A 1 94 ? 6.490 -7.189 -6.205 1.00 88.44 94 LEU A O 1
ATOM 746 N N . SER A 1 95 ? 8.090 -5.630 -6.310 1.00 87.25 95 SER A N 1
ATOM 747 C CA . SER A 1 95 ? 8.960 -6.298 -5.323 1.00 87.25 95 SER A CA 1
ATOM 748 C C . SER A 1 95 ? 8.422 -6.316 -3.890 1.00 87.25 95 SER A C 1
ATOM 750 O O . SER A 1 95 ? 8.905 -7.101 -3.075 1.00 87.25 95 SER A O 1
ATOM 752 N N . LEU A 1 96 ? 7.431 -5.480 -3.573 1.00 85.62 96 LEU A N 1
ATOM 753 C CA . LEU A 1 96 ? 6.763 -5.503 -2.270 1.00 85.62 96 LEU A CA 1
ATOM 754 C C . LEU A 1 96 ? 5.777 -6.673 -2.159 1.00 85.62 96 LEU A C 1
ATOM 756 O O . LEU A 1 96 ? 5.454 -7.094 -1.051 1.00 85.62 96 LEU A O 1
ATOM 760 N N . LEU A 1 97 ? 5.311 -7.212 -3.289 1.00 88.50 97 LEU A N 1
ATOM 761 C CA . LEU A 1 97 ? 4.402 -8.351 -3.289 1.00 88.50 97 LEU A CA 1
ATOM 762 C C . LEU A 1 97 ? 5.130 -9.635 -2.898 1.00 88.50 97 LEU A C 1
ATOM 764 O O . LEU A 1 97 ? 6.224 -9.911 -3.401 1.00 88.50 97 LEU A O 1
ATOM 768 N N . ASP A 1 98 ? 4.500 -10.426 -2.036 1.00 90.12 98 ASP A N 1
ATOM 769 C CA . ASP A 1 98 ? 4.937 -11.788 -1.736 1.00 90.12 98 ASP A CA 1
ATOM 770 C C . ASP A 1 98 ? 4.760 -12.701 -2.965 1.00 90.12 98 ASP A C 1
ATOM 772 O O . ASP A 1 98 ? 4.232 -12.296 -4.013 1.00 90.12 98 ASP A O 1
ATOM 776 N N . VAL A 1 99 ? 5.240 -13.939 -2.869 1.00 91.50 99 VAL A N 1
ATOM 777 C CA . VAL A 1 99 ? 5.092 -14.944 -3.913 1.00 91.50 99 VAL A CA 1
ATOM 778 C C . VAL A 1 99 ? 3.611 -15.108 -4.256 1.00 91.50 99 VAL A C 1
ATOM 780 O O . VAL A 1 99 ? 2.790 -15.368 -3.385 1.00 91.50 99 VAL A O 1
ATOM 783 N N . HIS A 1 100 ? 3.261 -14.957 -5.536 1.00 93.38 100 HIS A N 1
ATOM 784 C CA . HIS A 1 100 ? 1.873 -14.952 -6.026 1.00 93.38 100 HIS A CA 1
ATOM 785 C C . HIS A 1 100 ? 0.990 -13.787 -5.556 1.00 93.38 100 HIS A C 1
ATOM 787 O O . HIS A 1 100 ? -0.224 -13.810 -5.792 1.00 93.38 100 HIS A O 1
ATOM 793 N N . GLY A 1 101 ? 1.580 -12.741 -4.979 1.00 91.56 101 GLY A N 1
ATOM 794 C CA . GLY A 1 101 ? 0.867 -11.520 -4.641 1.00 91.56 101 GLY A CA 1
ATOM 795 C C . GLY A 1 101 ? 0.240 -10.856 -5.870 1.00 91.56 101 GLY A C 1
ATOM 796 O O . GLY A 1 101 ? 0.649 -11.069 -7.017 1.00 91.56 101 GLY A O 1
ATOM 797 N N . ARG A 1 102 ? -0.796 -10.054 -5.642 1.00 92.75 102 ARG A N 1
ATOM 798 C CA . ARG A 1 102 ? -1.597 -9.426 -6.695 1.00 92.75 102 ARG A CA 1
ATOM 799 C C . ARG A 1 102 ? -1.430 -7.920 -6.676 1.00 92.75 102 ARG A C 1
ATOM 801 O O . ARG A 1 102 ? -1.651 -7.270 -5.666 1.00 92.75 102 ARG A O 1
ATOM 808 N N . TRP A 1 103 ? -1.127 -7.351 -7.824 1.00 90.38 103 TRP A N 1
ATOM 809 C CA . TRP A 1 103 ? -1.195 -5.923 -8.062 1.00 90.38 103 TRP A CA 1
ATOM 810 C C . TRP A 1 103 ? -2.456 -5.603 -8.864 1.00 90.38 103 TRP A C 1
ATOM 812 O O . TRP A 1 103 ? -2.674 -6.194 -9.922 1.00 90.38 103 TRP A O 1
ATOM 822 N N . ASN A 1 104 ? -3.279 -4.668 -8.395 1.00 89.81 104 ASN A N 1
ATOM 823 C CA . ASN A 1 104 ? -4.496 -4.236 -9.079 1.00 89.81 104 ASN A CA 1
ATOM 824 C C . ASN A 1 104 ? -4.529 -2.718 -9.266 1.00 89.81 104 ASN A C 1
ATOM 826 O O . ASN A 1 104 ? -4.518 -1.975 -8.287 1.00 89.81 104 ASN A O 1
ATOM 830 N N . LEU A 1 105 ? -4.644 -2.266 -10.517 1.00 84.81 105 LEU A N 1
ATOM 831 C CA . LEU A 1 105 ? -4.860 -0.859 -10.859 1.00 84.81 105 LEU A CA 1
ATOM 832 C C . LEU A 1 105 ? -6.350 -0.511 -10.860 1.00 84.81 105 LEU A C 1
ATOM 834 O O . LEU A 1 105 ? -7.122 -1.066 -11.645 1.00 84.81 105 LEU A O 1
ATOM 838 N N . VAL A 1 106 ? -6.721 0.464 -10.037 1.00 80.56 106 VAL A N 1
ATOM 839 C CA . VAL A 1 106 ? -8.071 1.035 -9.904 1.00 80.56 106 VAL A CA 1
ATOM 840 C C . VAL A 1 106 ? -8.059 2.499 -10.371 1.00 80.56 106 VAL A C 1
ATOM 842 O O . VAL A 1 106 ? -8.690 3.380 -9.798 1.00 80.56 106 VAL A O 1
ATOM 845 N N . GLY A 1 107 ? -7.287 2.777 -11.421 1.00 73.69 107 GLY A N 1
ATOM 846 C CA . GLY A 1 107 ? -7.124 4.099 -12.014 1.00 73.69 107 GLY A CA 1
ATOM 847 C C . GLY A 1 107 ? -6.858 4.007 -13.514 1.00 73.69 107 GLY A C 1
ATOM 848 O O . GLY A 1 107 ? -6.498 2.954 -14.037 1.00 73.69 107 GLY A O 1
ATOM 849 N N . LEU A 1 108 ? -7.044 5.122 -14.213 1.00 74.31 108 LEU A N 1
ATOM 850 C CA . LEU A 1 108 ? -6.687 5.280 -15.623 1.00 74.31 108 LEU A CA 1
ATOM 851 C C . LEU A 1 108 ? -5.658 6.409 -15.721 1.00 74.31 108 LEU A C 1
ATOM 853 O O . LEU A 1 108 ? -6.040 7.551 -15.985 1.00 74.31 108 LEU A O 1
ATOM 857 N N . PRO A 1 109 ? -4.371 6.127 -15.442 1.00 73.12 109 PRO A N 1
ATOM 858 C CA . PRO A 1 109 ? -3.333 7.128 -15.596 1.00 73.12 109 PRO A CA 1
ATOM 859 C C . PRO A 1 109 ? -3.257 7.570 -17.061 1.00 73.12 109 PRO A C 1
ATOM 861 O O . PRO A 1 109 ? -3.291 6.742 -17.974 1.00 73.12 109 PRO A O 1
ATOM 864 N N . GLY A 1 110 ? -3.195 8.884 -17.284 1.00 69.31 110 GLY A N 1
ATOM 865 C CA . GLY A 1 110 ? -2.973 9.440 -18.620 1.00 69.31 110 GLY A CA 1
ATOM 866 C C . GLY A 1 110 ? -1.563 9.129 -19.137 1.00 69.31 110 GLY A C 1
ATOM 867 O O . GLY A 1 110 ? -0.697 8.725 -18.370 1.00 69.31 110 GLY A O 1
ATOM 868 N N . GLY A 1 111 ? -1.321 9.343 -20.434 1.00 77.94 111 GLY A N 1
ATOM 869 C CA . GLY A 1 111 ? -0.005 9.142 -21.057 1.00 77.94 111 GLY A CA 1
ATOM 870 C C . GLY A 1 111 ? 0.107 7.851 -21.875 1.00 77.94 111 GLY A C 1
ATOM 871 O O . GLY A 1 111 ? -0.895 7.290 -22.317 1.00 77.94 111 GLY A O 1
ATOM 872 N N . SER A 1 112 ? 1.340 7.397 -22.122 1.00 76.62 112 SER A N 1
ATOM 873 C CA . SER A 1 112 ? 1.642 6.191 -22.916 1.00 76.62 112 SER A CA 1
ATOM 874 C C . SER A 1 112 ? 1.464 4.876 -22.146 1.00 76.62 112 SER A C 1
ATOM 876 O O . SER A 1 112 ? 1.627 3.803 -22.727 1.00 76.62 112 SER A O 1
ATOM 878 N N . GLY A 1 113 ? 1.110 4.949 -20.860 1.00 75.38 113 GLY A N 1
ATOM 879 C CA . GLY A 1 113 ? 0.939 3.795 -19.986 1.00 75.38 113 GLY A CA 1
ATOM 880 C C . GLY A 1 113 ? 2.226 3.389 -19.268 1.00 75.38 113 GLY A C 1
ATOM 881 O O . GLY A 1 113 ? 3.193 4.141 -19.180 1.00 75.38 113 GLY A O 1
ATOM 882 N N . MET A 1 114 ? 2.219 2.182 -18.708 1.00 78.12 114 MET A N 1
ATOM 883 C CA . MET A 1 114 ? 3.305 1.657 -17.879 1.00 78.12 114 MET A CA 1
ATOM 884 C C . MET A 1 114 ? 4.157 0.680 -18.689 1.00 78.12 114 MET A C 1
ATOM 886 O O . MET A 1 114 ? 3.628 -0.140 -19.438 1.00 78.12 114 MET A O 1
ATOM 890 N N . THR A 1 115 ? 5.479 0.732 -18.518 1.00 82.19 115 THR A N 1
ATOM 891 C CA . THR A 1 115 ? 6.382 -0.233 -19.159 1.00 82.19 115 THR A CA 1
ATOM 892 C C . THR A 1 115 ? 6.513 -1.481 -18.295 1.00 82.19 115 THR A C 1
ATOM 894 O O . THR A 1 115 ? 6.836 -1.390 -17.113 1.00 82.19 115 THR A O 1
ATOM 897 N N . LEU A 1 116 ? 6.292 -2.645 -18.907 1.00 85.44 116 LEU A N 1
ATOM 898 C CA . LEU A 1 116 ? 6.414 -3.957 -18.281 1.00 85.44 116 LEU A CA 1
ATOM 899 C C . LEU A 1 116 ? 7.519 -4.759 -18.957 1.00 85.44 116 LEU A C 1
ATOM 901 O O . LEU A 1 116 ? 7.482 -4.987 -20.166 1.00 85.44 116 LEU A O 1
ATOM 905 N N . ALA A 1 117 ? 8.483 -5.217 -18.168 1.00 87.81 117 ALA A N 1
ATOM 906 C CA . ALA A 1 117 ? 9.482 -6.182 -18.588 1.00 87.81 117 ALA A CA 1
ATOM 907 C C . ALA A 1 117 ? 9.130 -7.559 -18.015 1.00 87.81 117 ALA A C 1
ATOM 909 O O . ALA A 1 117 ? 8.732 -7.688 -16.858 1.00 87.81 117 ALA A O 1
ATOM 910 N N . ASN A 1 118 ? 9.325 -8.618 -18.801 1.00 87.25 118 ASN A N 1
ATOM 911 C CA . ASN A 1 118 ? 9.020 -9.989 -18.373 1.00 87.25 118 ASN A CA 1
ATOM 912 C C . ASN A 1 118 ? 9.733 -10.358 -17.059 1.00 87.25 118 ASN A C 1
ATOM 914 O O . ASN A 1 118 ? 9.194 -11.081 -16.226 1.00 87.25 118 ASN A O 1
ATOM 918 N N . GLN A 1 119 ? 10.930 -9.809 -16.850 1.00 88.62 119 GLN A N 1
ATOM 919 C CA . GLN A 1 119 ? 11.756 -10.004 -15.662 1.00 88.62 119 GLN A CA 1
ATOM 920 C C . GLN A 1 119 ? 11.093 -9.489 -14.376 1.00 88.62 119 GLN A C 1
ATOM 922 O O . GLN A 1 119 ? 11.444 -9.951 -13.294 1.00 88.62 119 GLN A O 1
ATOM 927 N N . ASN A 1 120 ? 10.129 -8.568 -14.472 1.00 86.56 120 ASN A N 1
ATOM 928 C CA . ASN A 1 120 ? 9.475 -7.964 -13.311 1.00 86.56 120 ASN A CA 1
ATOM 929 C C . ASN A 1 120 ? 8.616 -8.961 -12.530 1.00 86.56 120 ASN A C 1
ATOM 931 O O . ASN A 1 120 ? 8.470 -8.819 -11.322 1.00 86.56 120 ASN A O 1
ATOM 935 N N . PHE A 1 121 ? 8.131 -10.007 -13.199 1.00 89.25 121 PHE A N 1
ATOM 936 C CA . PHE A 1 121 ? 7.314 -11.054 -12.591 1.00 89.25 121 PHE A CA 1
ATOM 937 C C . PHE A 1 121 ? 8.125 -12.280 -12.166 1.00 89.25 121 PHE A C 1
ATOM 939 O O . PHE A 1 121 ? 7.634 -13.105 -11.410 1.00 89.25 121 PHE A O 1
ATOM 946 N N . VAL A 1 122 ? 9.372 -12.429 -12.623 1.00 88.69 122 VAL A N 1
ATOM 947 C CA . VAL A 1 122 ? 10.171 -13.645 -12.365 1.00 88.69 122 VAL A CA 1
ATOM 948 C C . VAL A 1 122 ? 10.534 -13.788 -10.887 1.00 88.69 122 VAL A C 1
ATOM 950 O O . VAL A 1 122 ? 10.661 -14.903 -10.391 1.00 88.69 122 VAL A O 1
ATOM 953 N N . ARG A 1 123 ? 10.693 -12.666 -10.178 1.00 84.38 123 ARG A N 1
ATOM 954 C CA . ARG A 1 123 ? 11.189 -12.653 -8.798 1.00 84.38 123 ARG A CA 1
ATOM 955 C C . ARG A 1 123 ? 10.211 -13.275 -7.796 1.00 84.38 123 ARG A C 1
ATOM 957 O O . ARG A 1 123 ? 10.637 -14.040 -6.942 1.00 84.38 123 ARG A O 1
ATOM 964 N N . ASN A 1 124 ? 8.934 -12.927 -7.890 1.00 88.81 124 ASN A N 1
ATOM 965 C CA . ASN A 1 124 ? 7.886 -13.329 -6.946 1.00 88.81 124 ASN A CA 1
ATOM 966 C C . ASN A 1 124 ? 6.666 -13.945 -7.641 1.00 88.81 124 ASN A C 1
ATOM 968 O O . ASN A 1 124 ? 5.697 -14.311 -6.988 1.00 88.81 124 ASN A O 1
ATOM 972 N N . VAL A 1 125 ? 6.682 -14.089 -8.967 1.00 91.44 125 VAL A N 1
ATOM 973 C CA . VAL A 1 125 ? 5.579 -14.701 -9.723 1.00 91.44 125 VAL A CA 1
ATOM 974 C C . VAL A 1 125 ? 4.241 -14.014 -9.407 1.00 91.44 125 VAL A C 1
ATOM 976 O O . VAL A 1 125 ? 3.204 -14.666 -9.251 1.00 91.44 125 VAL A O 1
ATOM 979 N N . CYS A 1 126 ? 4.295 -12.688 -9.242 1.00 92.06 126 CYS A N 1
ATOM 980 C CA . CYS A 1 126 ? 3.136 -11.868 -8.924 1.00 92.06 126 CYS A CA 1
ATOM 981 C C . CYS A 1 126 ? 2.189 -11.737 -10.124 1.00 92.06 126 CYS A C 1
ATOM 983 O O . CYS A 1 126 ? 2.558 -11.953 -11.280 1.00 92.06 126 CYS A O 1
ATOM 985 N N . TYR A 1 127 ? 0.944 -11.372 -9.836 1.00 92.12 127 TYR A N 1
ATOM 986 C CA . TYR A 1 127 ? -0.096 -11.131 -10.830 1.00 92.12 127 TYR A CA 1
ATOM 987 C C . TYR A 1 127 ? -0.355 -9.635 -10.960 1.00 92.12 127 TYR A C 1
ATOM 989 O O . TYR A 1 127 ? -0.358 -8.923 -9.961 1.00 92.12 127 TYR A O 1
ATOM 997 N N . MET A 1 128 ? -0.639 -9.169 -12.174 1.00 90.62 128 MET A N 1
ATOM 998 C CA . MET A 1 128 ? -1.037 -7.787 -12.437 1.00 90.62 128 MET A CA 1
ATOM 999 C C . MET A 1 128 ? -2.408 -7.761 -13.106 1.00 90.62 128 MET A C 1
ATOM 1001 O O . MET A 1 128 ? -2.640 -8.476 -14.081 1.00 90.62 128 MET A O 1
ATOM 1005 N N . GLY A 1 129 ? -3.309 -6.937 -12.584 1.00 88.75 129 GLY A N 1
ATOM 1006 C CA . GLY A 1 129 ? -4.667 -6.782 -13.085 1.00 88.75 129 GLY A CA 1
ATOM 1007 C C . GLY A 1 129 ? -5.183 -5.354 -12.960 1.00 88.75 129 GLY A C 1
ATOM 1008 O O . GLY A 1 129 ? -4.516 -4.453 -12.451 1.00 88.75 129 GLY A O 1
ATOM 1009 N N . THR A 1 130 ? -6.399 -5.150 -13.451 1.00 82.44 130 THR A N 1
ATOM 1010 C CA . THR A 1 130 ? -7.158 -3.910 -13.289 1.00 82.44 130 THR A CA 1
ATOM 1011 C C . THR A 1 130 ? -8.621 -4.250 -13.049 1.00 82.44 130 THR A C 1
ATOM 1013 O O . THR A 1 130 ? -9.089 -5.324 -13.441 1.00 82.44 130 THR A O 1
ATOM 1016 N N . THR A 1 131 ? -9.348 -3.348 -12.400 1.00 78.56 131 THR A N 1
ATOM 1017 C CA . THR A 1 131 ? -10.779 -3.495 -12.138 1.00 78.56 131 THR A CA 1
ATOM 1018 C C . THR A 1 131 ? -11.547 -2.284 -12.664 1.00 78.56 131 THR A C 1
ATOM 1020 O O . THR A 1 131 ? -10.997 -1.200 -12.856 1.00 78.56 131 THR A O 1
ATOM 1023 N N . ARG A 1 132 ? -12.847 -2.465 -12.922 1.00 66.94 132 ARG A N 1
ATOM 1024 C CA . ARG A 1 132 ? -13.771 -1.336 -13.092 1.00 66.94 132 ARG A CA 1
ATOM 1025 C C . ARG A 1 132 ? -14.277 -0.880 -11.730 1.00 66.94 132 ARG A C 1
ATOM 1027 O O . ARG A 1 132 ? -14.294 -1.659 -10.780 1.00 66.94 132 ARG A O 1
ATOM 1034 N N . LEU A 1 133 ? -14.754 0.363 -11.682 1.00 68.44 133 LEU A N 1
ATOM 1035 C CA . LEU A 1 133 ? -15.630 0.818 -10.606 1.00 68.44 133 LEU A CA 1
ATOM 1036 C C . LEU A 1 133 ? -16.779 -0.181 -10.422 1.00 68.44 133 LEU A C 1
ATOM 1038 O O . LEU A 1 133 ? -17.363 -0.640 -11.409 1.00 68.44 133 LEU A O 1
ATOM 1042 N N . GLY A 1 134 ? -17.063 -0.505 -9.159 1.00 66.38 134 GLY A N 1
ATOM 1043 C CA . GLY A 1 134 ? -18.118 -1.439 -8.786 1.00 66.38 134 GLY A CA 1
ATOM 1044 C C . GLY A 1 134 ? -19.462 -1.062 -9.410 1.00 66.38 134 GLY A C 1
ATOM 1045 O O . GLY A 1 134 ? -19.802 0.109 -9.591 1.00 66.38 134 GLY A O 1
ATOM 1046 N N . SER A 1 135 ? -20.226 -2.079 -9.772 1.00 77.75 135 SER A N 1
ATOM 1047 C CA . SER A 1 135 ? -21.585 -1.968 -10.276 1.00 77.75 135 SER A CA 1
ATOM 1048 C C . SER A 1 135 ? -22.549 -1.495 -9.188 1.00 77.75 135 SER A C 1
ATOM 1050 O O . SER A 1 135 ? -22.324 -1.673 -7.992 1.00 77.75 135 SER A O 1
ATOM 1052 N N . HIS A 1 136 ? -23.695 -0.955 -9.606 1.00 76.25 136 HIS A N 1
ATOM 1053 C CA . HIS A 1 136 ? -24.779 -0.594 -8.687 1.00 76.25 136 HIS A CA 1
ATOM 1054 C C . HIS A 1 136 ? -25.205 -1.768 -7.786 1.00 76.25 136 HIS A C 1
ATOM 1056 O O . HIS A 1 136 ? -25.570 -1.563 -6.636 1.00 76.25 136 HIS A O 1
ATOM 1062 N N . LYS A 1 137 ? -25.123 -3.009 -8.284 1.00 86.88 137 LYS A N 1
ATOM 1063 C CA . LYS A 1 137 ? -25.418 -4.207 -7.492 1.00 86.88 137 LYS A CA 1
ATOM 1064 C C . LYS A 1 137 ? -24.403 -4.404 -6.361 1.00 86.88 137 LYS A C 1
ATOM 1066 O O . LYS A 1 137 ? -24.820 -4.620 -5.232 1.00 86.88 137 LYS A O 1
ATOM 1071 N N . GLU A 1 138 ? -23.109 -4.298 -6.661 1.00 78.94 138 GLU A N 1
ATOM 1072 C CA . GLU A 1 138 ? -22.033 -4.419 -5.662 1.00 78.94 138 GLU A CA 1
ATOM 1073 C C . GLU A 1 138 ? -22.100 -3.280 -4.634 1.00 78.94 138 GLU A C 1
ATOM 1075 O O . GLU A 1 138 ? -21.898 -3.507 -3.447 1.00 78.94 138 GLU A O 1
ATOM 1080 N N . MET A 1 139 ? -22.466 -2.069 -5.069 1.00 78.06 139 MET A N 1
ATOM 1081 C CA . MET A 1 139 ? -22.717 -0.945 -4.163 1.00 78.06 139 MET 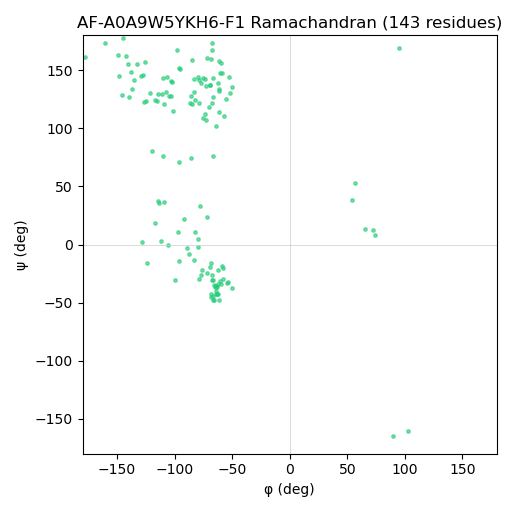A CA 1
ATOM 1082 C C . MET A 1 139 ? -23.872 -1.243 -3.193 1.00 78.06 139 MET A C 1
ATOM 1084 O O . MET A 1 139 ? -23.733 -1.035 -1.993 1.00 78.06 139 MET A O 1
ATOM 1088 N N . LEU A 1 140 ? -25.009 -1.740 -3.692 1.00 80.69 140 LEU A N 1
ATOM 1089 C CA . LEU A 1 140 ? -26.146 -2.100 -2.839 1.00 80.69 140 LEU A CA 1
ATOM 1090 C C . LEU A 1 140 ? -25.808 -3.238 -1.868 1.00 80.69 140 LEU A C 1
ATOM 1092 O O . LEU A 1 140 ? -26.263 -3.210 -0.729 1.00 80.69 140 LEU A O 1
ATOM 1096 N N . GLU A 1 141 ? -25.003 -4.209 -2.301 1.00 84.75 141 GLU A N 1
ATOM 1097 C CA . GLU A 1 141 ? -24.510 -5.292 -1.446 1.00 84.75 141 GLU A CA 1
ATOM 1098 C C . GLU A 1 141 ? -23.646 -4.748 -0.296 1.00 84.75 141 GLU A C 1
ATOM 1100 O O . GLU A 1 141 ? -23.854 -5.130 0.854 1.00 84.75 141 GLU A O 1
ATOM 1105 N N . MET A 1 142 ? -22.765 -3.776 -0.568 1.00 74.50 142 MET A N 1
ATOM 1106 C CA . MET A 1 142 ? -21.959 -3.113 0.469 1.00 74.50 142 MET A CA 1
ATOM 1107 C C . MET A 1 142 ? -22.789 -2.390 1.541 1.00 74.50 142 MET A C 1
ATOM 1109 O O . MET A 1 142 ? -22.353 -2.314 2.685 1.00 74.50 142 MET A O 1
ATOM 1113 N N . PHE A 1 143 ? -23.966 -1.858 1.197 1.00 76.69 143 PHE A N 1
ATOM 1114 C CA . PHE A 1 143 ? -24.860 -1.175 2.144 1.00 76.69 143 PHE A CA 1
ATOM 1115 C C . PHE A 1 143 ? -25.853 -2.112 2.846 1.00 76.69 143 PHE A C 1
ATOM 1117 O O . PHE A 1 143 ? -26.633 -1.653 3.679 1.00 76.69 143 PHE A O 1
ATOM 1124 N N . SER A 1 144 ? -25.861 -3.401 2.500 1.00 71.56 144 SER A N 1
ATOM 1125 C CA . SER A 1 144 ? -26.863 -4.370 2.966 1.00 71.56 144 SER A CA 1
ATOM 1126 C C . SER A 1 144 ? -26.485 -5.131 4.248 1.00 71.56 144 SER A C 1
ATOM 1128 O O . SER A 1 144 ? -27.023 -6.212 4.488 1.00 71.56 144 SER A O 1
ATOM 1130 N N . THR A 1 145 ? -25.576 -4.576 5.058 1.00 51.38 145 THR A N 1
ATOM 1131 C CA . THR A 1 145 ? -25.071 -5.173 6.308 1.00 51.38 145 THR A CA 1
ATOM 1132 C C . THR A 1 145 ? -26.124 -5.324 7.402 1.00 51.38 145 THR A C 1
ATOM 1134 O O . THR A 1 145 ? -26.926 -4.383 7.604 1.00 51.38 145 THR A O 1
#

=== Feature glossary ===
Legend for the data blocks above and below:

— What the protein is —

The amino-acid sequence is the protein's primary structure: the linear order of residues from the N-terminus to the C-terminus, written in one-letter code. Everything else here — the 3D coordinates, the secondary structure, the domain annotations — is ultimately a consequence of this string.

Functional annotations link the protein to curated databases. InterPro entries identify conserved domains and families by matching the sequence against member-database signatures (Pfam, PROSITE, CDD, …). Gene Ontology (GO) terms describe molecular function, biological process, and cellular component in a controlled vocabulary. CATH places the structure in a hierarchical fold classification (Class/Architecture/Topology/Homologous-superfamily). The organism is the source species.

— Where its atoms are —

Atomic coordinates in PDBx/mmCIF format — the same representation the Protein Data Bank distributes. Each line of the _atom_site loop places one backbone atom in Cartesian space (units: ångströms, origin: arbitrary).

The six renders are orthographic views along the three Cartesian axes in both directions. Representation (cartoon, sticks, or surface) and color scheme (sequence-rainbow or by-chain) vary across proteins so the training set covers all the common visualization conventions.

— Local backbone conformation —

Eight-state secondary structure (DSSP): H is the canonical α-helix, G the tighter 3₁₀-helix, I the wider π-helix; E/B are β-structure, T and S are turns and bends, and '-' is everything else. DSSP derives these from the pattern of main-chain N–H···O=C hydrogen bonds, not from the sequence.

Three-state secondary structure (P-SEA) collapses the eight DSSP classes into helix (a), strand (b), and coil (c). P-SEA assigns these from Cα geometry alone — distances and angles — without requiring backbone oxygens, so it works on any Cα trace.

φ (phi) and ψ (psi) are the two rotatable backbone dihedrals per residue: φ is the C(i-1)–N–Cα–C torsion, ψ is the N–Cα–C–N(i+1) torsion, both in degrees on (−180°, 180°]. α-helical residues cluster near (−60°, −45°); β-strand residues near (−120°, +130°). A Ramachandran plot is simply a scatter of (φ, ψ) for every residue.

— Global shape and packing —

The geometric summary reports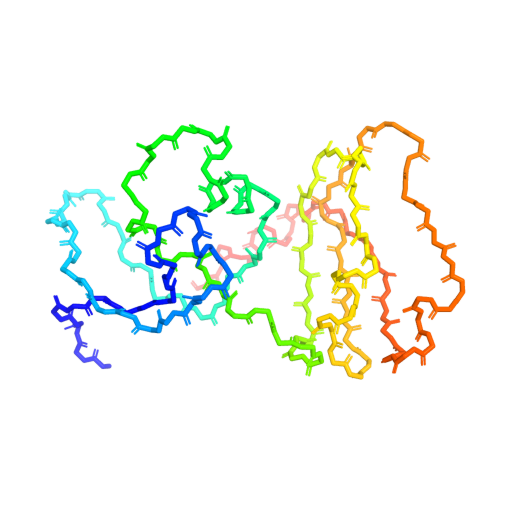 three shape descriptors. Rg (radius of gyration) measures how spread out the Cα atoms are about their centre of mass; compact globular proteins have small Rg, elongated or unfolded ones large. Cα contacts (<8 Å, |i−j|>4) count long-range residue pairs in spatial proximity — high for tightly packed folds, near zero for rods or random coil. The bounding-box extents give the protein's footprint along x, y, z in Å.

SASA measures how much of the protein is reachable by solvent. It is computed by rolling a water-sized probe over the atomic surface and summing the exposed area (Å²). Per-residue SASA distinguishes core (buried, low SASA) from surface (exposed, high SASA) residues; total SASA is a whole-molecule size measure.

Plot images: a contact map (which residues are close in 3D, as an N×N binary image), a Ramachandran scatter (backbone torsion angles, revealing secondary-structure composition at a glance), and — for AlphaFold structures — a PAE heatmap (pairwise prediction confidence).

— Structural neighborhood —

A 3Di character summarizes, for each residue, the relative orientation of the Cα frame of its nearest spatial neighbor. Because it encodes fold topology rather than chemistry, 3Di alignments detect remote structural similarity that sequence alignment misses.

The Foldseek neighbor list gives the closest experimentally determined structures in the PDB, ranked by structural alignment. TM-score near 1 means near-identical fold; near 0.3 means only rough topology match. This is how one finds what a novel AlphaFold prediction most resembles in the solved-structure universe.

— Confidence and disorder —

For AlphaFold models, the B-factor field carries pLDDT — the model's own estimate of local accuracy on a 0–100 scale. Regions with pLDDT<50 should be treated as essentially unmodeled; they often correspond to intrinsically disordered segments.

Crystallographic B-factors measure how much each atom's electron density is smeared out, in Å². They rise in mobile loops and surface residues and fall in the buried interior. In AlphaFold models this column is repurposed to hold pLDDT instead.

Predicted Aligned Error (PAE) is an AlphaFold confidence matrix: entry (i, j) is the expected error in the position of residue j, in ångströms, when the prediction is superimposed on the true structure at residue i. Low PAE within a block of residues means that block is internally rigid and well-predicted; high PAE between two blocks means their relative placement is uncertain even if each block individually is confident.